Protein AF-A0A378JVL0-F1 (afdb_monomer)

Foldseek 3Di:
DAAPVNLCVVPVPLQVDQFAPDWDDDPHAIEREHEAEPDDRDPSNVVNCVSCVVHDPHYYYYHYDDDDDDD

Sequence (71 aa):
MKNIAIKFSEDPYKYRAGWPGLILIRDGDVQFVEIKTSDKLHLSQIYTISAMKSVVPYKFKVVRLKKFKNK

pLDDT: mean 93.84, std 8.15, range [51.41, 98.31]

Solvent-accessible surface area (backbone atoms only — not comparable to full-atom values): 4410 Å² total; per-residue (Å²): 131,66,51,61,69,58,62,36,65,77,43,47,82,63,52,73,38,34,68,53,83,37,78,49,76,56,98,90,47,52,36,35,34,30,80,32,62,92,64,76,86,50,70,49,28,55,52,29,47,64,64,41,56,82,43,45,101,51,50,77,46,79,44,73,57,70,88,82,77,85,129

Organism: NCBI:txid39962

Structure (mmCIF, N/CA/C/O backbone):
data_AF-A0A378JVL0-F1
#
_entry.id   AF-A0A378JVL0-F1
#
loop_
_atom_site.group_PDB
_atom_site.id
_atom_site.type_symbol
_atom_site.label_atom_id
_atom_site.label_alt_id
_atom_site.label_comp_id
_atom_site.label_asym_id
_atom_site.label_entity_id
_atom_site.label_seq_id
_atom_site.pdbx_PDB_ins_code
_atom_site.Cartn_x
_atom_site.Cartn_y
_atom_site.Cartn_z
_atom_site.occupancy
_atom_site.B_iso_or_equiv
_atom_site.auth_seq_id
_atom_site.auth_comp_id
_atom_site.auth_asym_id
_atom_site.auth_atom_id
_atom_site.pdbx_PDB_model_num
ATOM 1 N N . MET A 1 1 ? 1.066 -2.674 -20.997 1.00 51.41 1 MET A N 1
ATOM 2 C CA . MET A 1 1 ? 0.751 -2.626 -19.549 1.00 51.41 1 MET A CA 1
ATOM 3 C C . MET A 1 1 ? 2.057 -2.709 -18.777 1.00 51.41 1 MET A C 1
ATOM 5 O O . MET A 1 1 ? 2.859 -3.574 -19.106 1.00 51.41 1 MET A O 1
ATOM 9 N N . LYS A 1 2 ? 2.322 -1.812 -17.816 1.00 64.38 2 LYS A N 1
ATOM 10 C CA . LYS A 1 2 ? 3.502 -1.968 -16.950 1.00 64.38 2 LYS A CA 1
ATOM 11 C C . LYS A 1 2 ? 3.263 -3.166 -16.026 1.00 64.38 2 LYS A C 1
ATOM 13 O O . LYS A 1 2 ? 2.221 -3.239 -15.390 1.00 64.38 2 LYS A O 1
ATOM 18 N N . ASN A 1 3 ? 4.200 -4.108 -15.989 1.00 89.06 3 ASN A N 1
ATOM 19 C CA . ASN A 1 3 ? 4.170 -5.237 -15.060 1.00 89.06 3 ASN A CA 1
ATOM 20 C C . ASN A 1 3 ? 4.545 -4.735 -13.650 1.00 89.06 3 ASN A C 1
ATOM 22 O O . ASN A 1 3 ? 5.462 -3.919 -13.519 1.00 89.06 3 ASN A O 1
ATOM 26 N N . ILE A 1 4 ? 3.869 -5.225 -12.604 1.00 93.69 4 ILE A N 1
ATOM 27 C CA . ILE A 1 4 ? 4.199 -4.922 -11.202 1.00 93.69 4 ILE A CA 1
ATOM 28 C C . ILE A 1 4 ? 5.677 -5.171 -10.890 1.00 93.69 4 ILE A C 1
ATOM 30 O O . ILE A 1 4 ? 6.289 -4.342 -10.226 1.00 93.69 4 ILE A O 1
ATOM 34 N N . ALA A 1 5 ? 6.275 -6.236 -11.430 1.00 95.06 5 ALA A N 1
ATOM 35 C CA . ALA A 1 5 ? 7.688 -6.548 -11.218 1.00 95.06 5 ALA A CA 1
ATOM 36 C C . ALA 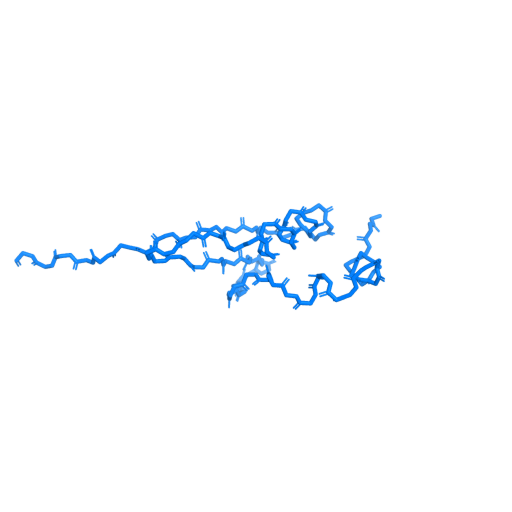A 1 5 ? 8.610 -5.439 -11.754 1.00 95.06 5 ALA A C 1
ATOM 38 O O . ALA A 1 5 ? 9.549 -5.032 -11.075 1.00 95.06 5 ALA A O 1
ATOM 39 N N . ILE A 1 6 ? 8.290 -4.886 -12.931 1.00 95.94 6 ILE A N 1
ATOM 40 C CA . ILE A 1 6 ? 9.044 -3.777 -13.532 1.00 95.94 6 ILE A CA 1
ATOM 41 C C . ILE A 1 6 ? 8.896 -2.530 -12.663 1.00 95.94 6 ILE A C 1
ATOM 43 O O . ILE A 1 6 ? 9.900 -1.943 -12.271 1.00 95.94 6 ILE A O 1
ATOM 47 N N . LYS A 1 7 ? 7.661 -2.157 -12.289 1.00 95.00 7 LYS A N 1
ATOM 48 C CA . LYS A 1 7 ? 7.439 -0.985 -11.428 1.00 95.00 7 LYS A CA 1
ATOM 49 C C . LYS A 1 7 ? 8.155 -1.126 -10.086 1.00 95.00 7 LYS A C 1
ATOM 51 O O . LYS A 1 7 ? 8.741 -0.163 -9.607 1.00 95.00 7 LYS A O 1
ATOM 56 N N . PHE A 1 8 ? 8.111 -2.315 -9.494 1.00 95.94 8 PHE A N 1
ATOM 57 C CA . PHE A 1 8 ? 8.784 -2.611 -8.237 1.00 95.94 8 PHE A CA 1
ATOM 58 C C . PHE A 1 8 ? 10.307 -2.487 -8.373 1.00 95.94 8 PHE A C 1
ATOM 60 O O . PHE A 1 8 ? 10.939 -1.890 -7.508 1.00 95.94 8 PHE A O 1
ATOM 67 N N . SER A 1 9 ? 10.887 -2.973 -9.476 1.00 96.38 9 SER A N 1
ATOM 68 C CA . SER A 1 9 ? 12.329 -2.866 -9.737 1.00 96.38 9 SER A CA 1
ATOM 69 C C . SER A 1 9 ? 12.834 -1.439 -9.979 1.00 96.38 9 SER A C 1
ATOM 71 O O . SER A 1 9 ? 14.025 -1.207 -9.805 1.00 96.38 9 SER A O 1
ATOM 73 N N . GLU A 1 10 ? 11.962 -0.478 -10.324 1.00 96.12 10 GLU A N 1
ATOM 74 C CA . GLU A 1 10 ? 12.356 0.937 -10.470 1.00 96.12 10 GLU A CA 1
ATOM 75 C C . GLU A 1 10 ? 12.861 1.526 -9.134 1.00 96.12 10 GLU A C 1
ATOM 77 O O . GLU A 1 10 ? 13.733 2.389 -9.143 1.00 96.12 10 GLU A O 1
ATOM 82 N N . ASP A 1 11 ? 12.316 1.080 -7.993 1.00 96.38 11 ASP A N 1
ATOM 83 C CA . ASP A 1 11 ? 12.759 1.482 -6.647 1.00 96.38 11 ASP A CA 1
ATOM 84 C C . ASP A 1 11 ? 12.318 0.438 -5.591 1.00 96.38 11 ASP A C 1
ATOM 86 O O . ASP A 1 11 ? 11.327 0.626 -4.869 1.00 96.38 11 ASP A O 1
ATOM 90 N N . PRO A 1 12 ? 13.016 -0.708 -5.496 1.00 95.75 12 PRO A N 1
ATOM 91 C CA . PRO A 1 12 ? 12.573 -1.830 -4.671 1.00 95.75 12 PRO A CA 1
ATOM 92 C C . PRO A 1 12 ? 12.589 -1.496 -3.177 1.00 95.75 12 PRO A C 1
ATOM 94 O O . PRO A 1 12 ? 11.761 -2.001 -2.420 1.00 95.75 12 PRO A O 1
ATOM 97 N N . TYR A 1 13 ? 13.486 -0.616 -2.726 1.00 95.25 13 TYR A N 1
ATOM 98 C CA . TYR A 1 13 ? 13.568 -0.232 -1.316 1.00 95.25 13 TYR A CA 1
ATOM 99 C C . TYR A 1 13 ? 12.422 0.679 -0.890 1.00 95.25 13 TYR A C 1
ATOM 101 O O . TYR A 1 13 ? 11.944 0.560 0.240 1.00 95.25 13 TYR A O 1
ATOM 109 N N . LYS A 1 14 ? 11.936 1.537 -1.789 1.00 95.69 14 LYS A N 1
ATOM 110 C CA . LYS A 1 14 ? 10.730 2.329 -1.551 1.00 95.69 14 LYS A CA 1
ATOM 111 C C . LYS A 1 14 ? 9.475 1.468 -1.589 1.00 95.69 14 LYS A C 1
ATOM 113 O O . LYS A 1 14 ? 8.636 1.581 -0.697 1.00 95.69 14 LYS A O 1
ATOM 118 N N . TYR A 1 15 ? 9.355 0.594 -2.588 1.00 96.19 15 TYR A N 1
ATOM 119 C CA . TYR A 1 15 ? 8.133 -0.178 -2.817 1.00 96.19 15 TYR A CA 1
ATOM 120 C C . TYR A 1 15 ? 8.031 -1.474 -2.008 1.00 96.19 15 TYR A C 1
ATOM 122 O O . TYR A 1 15 ? 6.954 -2.065 -1.970 1.00 96.19 15 TYR A O 1
ATOM 130 N N . ARG A 1 16 ? 9.088 -1.925 -1.316 1.00 95.88 16 ARG A N 1
AT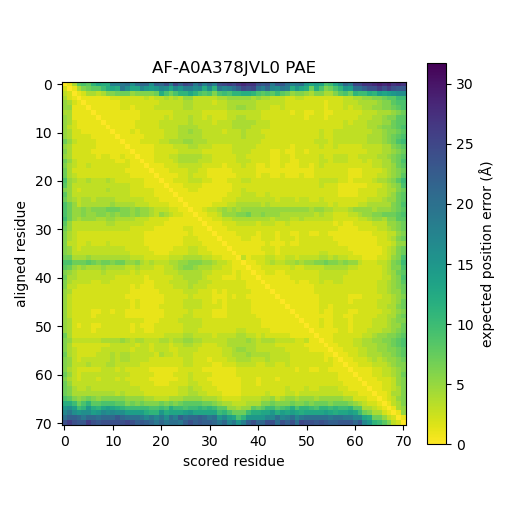OM 131 C CA . ARG A 1 16 ? 8.990 -3.078 -0.395 1.00 95.88 16 ARG A CA 1
ATOM 132 C C . ARG A 1 16 ? 8.100 -2.808 0.820 1.00 95.88 16 ARG A C 1
ATOM 134 O O . ARG A 1 16 ? 7.644 -3.750 1.457 1.00 95.88 16 ARG A O 1
ATOM 141 N N . ALA A 1 17 ? 7.891 -1.541 1.178 1.00 96.62 17 ALA A N 1
ATOM 142 C CA . ALA A 1 17 ? 7.108 -1.130 2.338 1.00 96.62 17 ALA A CA 1
ATOM 143 C C . ALA A 1 17 ? 5.815 -0.426 1.910 1.00 96.62 17 ALA A C 1
ATOM 145 O O . ALA A 1 17 ? 5.715 0.114 0.813 1.00 96.62 17 ALA A O 1
ATOM 146 N N . GLY A 1 18 ? 4.824 -0.383 2.801 1.00 96.25 18 GLY A N 1
ATOM 147 C CA . GLY A 1 18 ? 3.595 0.381 2.568 1.00 96.25 18 GLY A CA 1
ATOM 148 C C . GLY A 1 18 ? 2.541 -0.317 1.703 1.00 96.25 18 GLY A C 1
ATOM 149 O O . GLY A 1 18 ? 1.579 0.327 1.289 1.00 96.25 18 GLY A O 1
ATOM 150 N N . TRP A 1 19 ? 2.686 -1.617 1.445 1.00 97.38 19 TRP A N 1
ATOM 151 C CA . TRP A 1 19 ? 1.582 -2.422 0.926 1.00 97.38 19 TRP A CA 1
ATOM 152 C C . TRP A 1 19 ? 0.439 -2.480 1.950 1.00 97.38 19 TRP A C 1
ATOM 154 O O . TRP A 1 19 ? 0.718 -2.4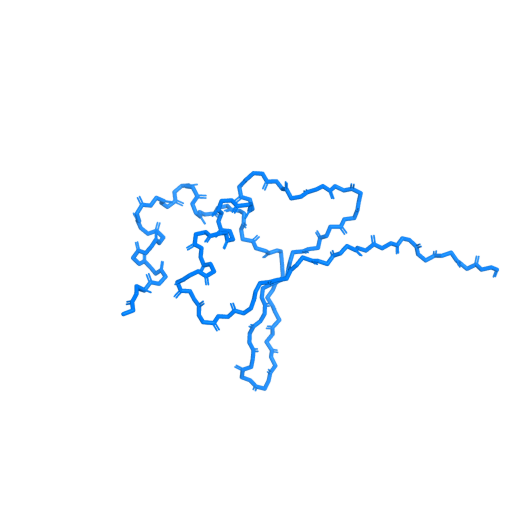89 3.152 1.00 97.38 19 TRP A O 1
ATOM 164 N N . PRO A 1 20 ? -0.829 -2.507 1.503 1.00 97.88 20 PRO A N 1
ATOM 165 C CA . PRO A 1 20 ? -1.962 -2.665 2.406 1.00 97.88 20 PRO A CA 1
ATOM 166 C C . PRO A 1 20 ? -1.856 -3.935 3.248 1.00 97.88 20 PRO A C 1
ATOM 168 O O . PRO A 1 20 ? -1.449 -4.980 2.742 1.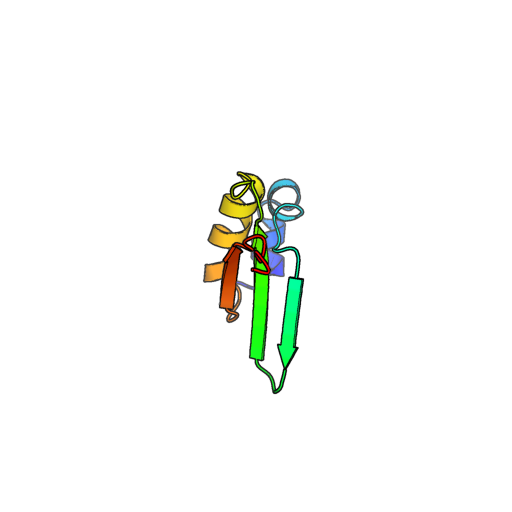00 97.88 20 PRO A O 1
ATOM 171 N N . GLY A 1 21 ? -2.238 -3.839 4.521 1.00 96.88 21 GLY A N 1
ATOM 172 C CA . GLY A 1 21 ? -2.092 -4.939 5.476 1.00 96.88 21 GLY A CA 1
ATOM 173 C C . GLY A 1 21 ? -2.890 -6.205 5.143 1.00 96.88 21 GLY A C 1
ATOM 174 O O . GLY A 1 21 ? -2.531 -7.277 5.622 1.00 96.88 21 GLY A O 1
ATOM 175 N N . LEU A 1 22 ? -3.951 -6.107 4.335 1.00 97.88 22 LEU A N 1
ATOM 176 C CA . LEU A 1 22 ? -4.772 -7.245 3.923 1.00 97.88 22 LEU A CA 1
ATOM 177 C C . LEU A 1 22 ? -4.896 -7.353 2.402 1.00 97.88 22 LEU A C 1
ATOM 179 O O . LEU A 1 22 ? -5.016 -6.350 1.695 1.00 97.88 22 LEU A O 1
ATOM 183 N N . ILE A 1 23 ? -4.983 -8.595 1.929 1.00 97.31 23 ILE A N 1
ATOM 184 C CA . ILE A 1 23 ? -5.392 -8.951 0.569 1.00 97.31 23 ILE A CA 1
ATOM 185 C C . ILE A 1 23 ? -6.608 -9.869 0.693 1.00 97.31 23 ILE A C 1
ATOM 187 O O . ILE A 1 23 ? -6.534 -10.921 1.323 1.00 97.31 23 ILE A O 1
ATOM 191 N N . LEU A 1 24 ? -7.734 -9.454 0.121 1.00 97.88 24 LEU A N 1
ATOM 192 C CA . LEU A 1 24 ? -8.970 -10.228 0.074 1.00 97.88 24 LEU A CA 1
ATOM 193 C C . LEU A 1 24 ? -9.134 -10.803 -1.329 1.00 97.88 24 LEU A C 1
ATOM 195 O O . LEU A 1 24 ? -9.000 -10.067 -2.306 1.00 97.88 24 LEU A O 1
ATOM 199 N N . ILE A 1 25 ? -9.435 -12.097 -1.418 1.00 97.50 25 ILE A N 1
ATOM 200 C CA . ILE A 1 25 ? -9.617 -12.811 -2.683 1.00 97.50 25 ILE A CA 1
ATOM 201 C C . ILE A 1 25 ? -10.924 -13.589 -2.603 1.00 97.50 25 ILE A C 1
ATOM 203 O O . ILE A 1 25 ? -11.120 -14.370 -1.671 1.00 97.50 25 ILE A O 1
ATOM 207 N N . ARG A 1 26 ? -11.822 -13.367 -3.563 1.00 96.88 26 ARG A N 1
ATOM 208 C CA . ARG A 1 26 ? -13.086 -14.101 -3.670 1.00 96.88 26 ARG A CA 1
ATOM 209 C C . ARG A 1 26 ? -13.619 -14.025 -5.094 1.00 96.88 26 ARG A C 1
ATOM 211 O O . ARG A 1 26 ? -13.674 -12.938 -5.654 1.00 96.88 26 ARG A O 1
ATOM 218 N N . ASP A 1 27 ? -14.038 -15.164 -5.646 1.00 96.31 27 ASP A N 1
ATOM 219 C CA . ASP A 1 27 ? -14.729 -15.255 -6.943 1.00 96.31 27 ASP A CA 1
ATOM 220 C C . ASP A 1 27 ? -14.003 -14.504 -8.084 1.00 96.31 27 ASP A C 1
ATOM 222 O O . ASP A 1 27 ? -14.621 -13.876 -8.938 1.00 96.31 27 ASP A O 1
ATOM 226 N N . GLY A 1 28 ? -12.664 -14.528 -8.078 1.00 93.06 28 GLY A N 1
ATOM 227 C CA . GLY A 1 28 ? -11.825 -13.831 -9.061 1.00 93.06 28 GLY A CA 1
ATOM 228 C C . GLY A 1 28 ? -11.616 -12.325 -8.824 1.00 93.06 28 GLY A C 1
ATOM 229 O O . GLY A 1 28 ? -10.816 -11.729 -9.542 1.00 93.06 28 GLY A O 1
ATOM 230 N N . ASP A 1 29 ? -12.257 -11.704 -7.823 1.00 94.81 29 ASP A N 1
ATOM 231 C CA . ASP A 1 29 ? -11.951 -10.328 -7.392 1.00 94.81 29 ASP A CA 1
ATOM 232 C C . ASP A 1 29 ? -10.815 -10.335 -6.360 1.00 94.81 29 ASP A C 1
ATOM 234 O O . ASP A 1 29 ? -10.759 -11.183 -5.462 1.00 94.81 29 ASP A O 1
ATOM 238 N N . VAL A 1 30 ? -9.923 -9.352 -6.476 1.00 96.19 30 VAL A N 1
ATOM 239 C CA . VAL A 1 30 ? -8.814 -9.125 -5.544 1.00 96.19 30 VAL A CA 1
ATOM 240 C C . VAL A 1 30 ? -8.893 -7.693 -5.035 1.00 96.19 30 VAL A C 1
ATOM 242 O O . VAL A 1 30 ? -8.977 -6.733 -5.808 1.00 96.19 30 VAL A O 1
ATOM 245 N N . GLN A 1 31 ? -8.838 -7.537 -3.713 1.00 97.62 31 GLN A N 1
ATOM 246 C CA . GLN A 1 31 ? -8.856 -6.235 -3.054 1.00 97.62 31 GLN A CA 1
ATOM 247 C C . GLN A 1 31 ? -7.722 -6.120 -2.047 1.00 97.62 31 GLN A C 1
ATOM 249 O O . GLN A 1 31 ? -7.582 -6.946 -1.150 1.00 97.62 31 GLN A O 1
ATOM 254 N N . PHE A 1 32 ? -6.956 -5.043 -2.151 1.00 98.06 32 PHE A N 1
ATOM 255 C CA . PHE A 1 32 ? -5.959 -4.664 -1.163 1.00 98.06 32 PHE A CA 1
ATOM 256 C C . PHE A 1 32 ? -6.599 -3.704 -0.164 1.00 98.06 32 PHE A C 1
ATOM 258 O O . PHE A 1 32 ? -7.124 -2.654 -0.549 1.00 98.06 32 PHE A O 1
ATOM 265 N N . VAL A 1 33 ? -6.573 -4.052 1.119 1.00 98.19 33 VAL A N 1
ATOM 266 C CA . VAL A 1 33 ? -7.256 -3.297 2.170 1.00 98.19 33 VAL A CA 1
ATOM 267 C C . VAL A 1 33 ? -6.270 -2.884 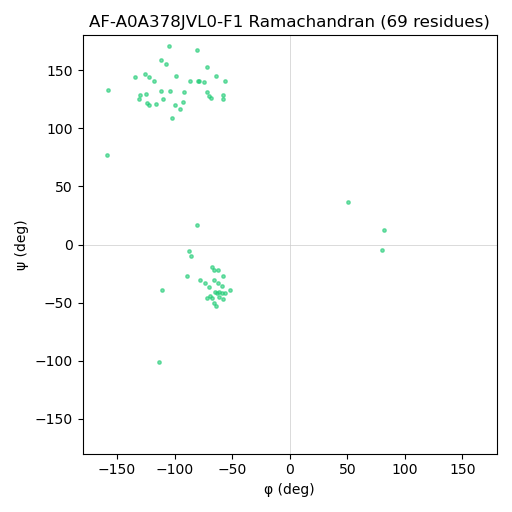3.248 1.00 98.19 33 VAL A C 1
ATOM 269 O O . VAL A 1 33 ? -5.624 -3.714 3.879 1.00 98.19 33 VAL A O 1
ATOM 272 N N . GLU A 1 34 ? -6.175 -1.579 3.473 1.00 98.31 34 GLU A N 1
ATOM 273 C CA . GLU A 1 34 ? -5.414 -1.007 4.574 1.00 98.31 34 GLU A CA 1
ATOM 274 C C . GLU A 1 34 ? -6.371 -0.654 5.711 1.00 98.31 34 GLU A C 1
ATOM 276 O O . GLU A 1 34 ? -7.301 0.141 5.535 1.00 98.31 34 GLU A O 1
ATOM 281 N N . ILE A 1 35 ? -6.154 -1.251 6.880 1.00 97.69 35 ILE A N 1
ATOM 282 C CA . ILE A 1 35 ? -6.965 -0.993 8.069 1.00 97.69 35 ILE A CA 1
ATOM 283 C C . ILE A 1 35 ? -6.331 0.134 8.873 1.00 97.69 35 ILE A C 1
ATOM 285 O O . ILE A 1 35 ? -5.149 0.093 9.197 1.00 97.69 35 ILE A O 1
ATOM 289 N N . LYS A 1 36 ? -7.149 1.113 9.258 1.00 97.31 36 LYS A N 1
ATOM 290 C CA . LYS A 1 36 ? -6.764 2.181 10.179 1.00 97.31 36 LYS A CA 1
ATOM 291 C C . LYS A 1 36 ? -7.666 2.213 11.388 1.00 97.31 36 LYS A C 1
ATOM 293 O O . LYS A 1 36 ? -8.869 1.977 11.290 1.00 97.31 36 LYS A O 1
ATOM 298 N N . THR A 1 37 ? -7.087 2.536 12.534 1.00 95.56 37 THR A N 1
ATOM 299 C CA . THR A 1 37 ? -7.843 2.695 13.776 1.00 95.56 37 THR A CA 1
ATOM 300 C C . THR A 1 37 ? -7.781 4.162 14.201 1.00 95.56 37 THR A C 1
ATOM 302 O O . THR A 1 37 ? -8.472 5.014 13.626 1.00 95.56 37 THR A O 1
ATOM 305 N N . SER A 1 38 ? -6.923 4.488 15.162 1.00 94.25 38 SER A N 1
ATOM 306 C CA . SER A 1 38 ? -6.609 5.851 15.585 1.00 94.25 38 SER A CA 1
ATOM 307 C C . SER A 1 38 ? -5.647 6.556 14.626 1.00 94.25 38 SER A C 1
ATOM 309 O O . SER A 1 38 ? -5.752 7.771 14.461 1.00 94.25 38 SER A O 1
ATOM 311 N N . ASP A 1 39 ? -4.766 5.810 13.961 1.00 95.81 39 ASP A N 1
ATOM 312 C CA . ASP A 1 39 ? -3.702 6.319 13.101 1.00 95.81 39 ASP A CA 1
ATOM 313 C C . ASP A 1 39 ? -4.173 6.710 11.685 1.00 95.81 39 ASP A C 1
ATOM 315 O O . ASP A 1 39 ? -5.298 6.430 11.257 1.00 95.81 39 ASP A O 1
ATOM 319 N N . LYS A 1 40 ? -3.297 7.416 10.960 1.00 96.56 40 LYS A N 1
ATOM 320 C CA . LYS A 1 40 ? -3.475 7.818 9.555 1.00 96.56 40 LYS A CA 1
ATOM 321 C C . LYS A 1 40 ? -2.595 6.953 8.647 1.00 96.56 40 LYS A C 1
ATOM 323 O O . LYS A 1 40 ? -1.749 6.200 9.118 1.00 96.56 40 LYS A O 1
ATOM 328 N N . LEU A 1 41 ? -2.776 7.070 7.331 1.00 97.44 41 LEU A N 1
ATOM 329 C CA . LEU A 1 41 ? -1.850 6.463 6.371 1.00 97.44 41 LEU A CA 1
ATOM 330 C C . LEU A 1 41 ? -0.430 6.984 6.587 1.00 97.44 41 LEU A C 1
ATOM 332 O O . LEU A 1 41 ? -0.200 8.193 6.612 1.00 97.44 41 LEU A O 1
ATOM 336 N N . HIS A 1 42 ? 0.510 6.054 6.710 1.00 97.44 42 HIS A N 1
ATOM 337 C CA . HIS A 1 42 ? 1.928 6.367 6.741 1.00 97.44 42 HIS A CA 1
ATOM 338 C C . HIS A 1 42 ? 2.403 6.788 5.341 1.00 97.44 42 HIS A C 1
ATOM 340 O O . HIS A 1 42 ? 1.850 6.346 4.332 1.00 97.44 42 HIS A O 1
ATOM 346 N N . LEU A 1 43 ? 3.457 7.604 5.252 1.00 97.31 43 LEU A N 1
ATOM 347 C CA . LEU A 1 43 ? 3.967 8.103 3.967 1.00 97.31 43 LEU A CA 1
ATOM 348 C C . LEU A 1 43 ? 4.334 6.973 2.996 1.00 97.31 43 LEU A C 1
ATOM 350 O O . LEU A 1 43 ? 3.979 7.038 1.823 1.00 97.31 43 LEU A O 1
ATOM 354 N N . SER A 1 44 ? 4.968 5.904 3.487 1.00 97.62 44 SER A N 1
ATOM 355 C CA . SER A 1 44 ? 5.273 4.725 2.660 1.00 97.62 44 SER A CA 1
ATOM 356 C C . SER A 1 44 ? 4.018 4.090 2.056 1.00 97.62 44 SER A C 1
ATOM 358 O O . SER A 1 44 ? 4.051 3.660 0.909 1.00 97.62 44 SER A O 1
ATOM 360 N N . GLN A 1 45 ? 2.894 4.086 2.781 1.00 97.94 45 GLN A N 1
ATOM 361 C CA . GLN A 1 45 ? 1.620 3.570 2.278 1.00 97.94 45 GLN A CA 1
ATOM 362 C C . GLN A 1 45 ? 1.060 4.469 1.184 1.00 97.94 45 GLN A C 1
ATOM 364 O O . GLN A 1 45 ? 0.653 3.979 0.137 1.00 97.94 45 GLN A O 1
ATOM 369 N N . ILE A 1 46 ? 1.097 5.788 1.389 1.00 97.06 46 ILE A N 1
ATOM 370 C CA . ILE A 1 46 ? 0.672 6.758 0.374 1.00 97.06 46 ILE A CA 1
ATOM 371 C C . ILE A 1 46 ? 1.493 6.573 -0.906 1.00 97.06 46 ILE A C 1
ATOM 373 O O . ILE A 1 46 ? 0.912 6.481 -1.987 1.00 97.06 46 ILE A O 1
ATOM 377 N N . TYR A 1 47 ? 2.819 6.461 -0.797 1.00 96.50 47 TYR A N 1
ATOM 378 C CA . TYR A 1 47 ? 3.695 6.278 -1.953 1.00 96.50 47 TYR A CA 1
ATOM 379 C C . TYR A 1 47 ? 3.447 4.957 -2.680 1.00 96.50 47 TYR A C 1
ATOM 381 O O . TYR A 1 47 ? 3.217 4.969 -3.890 1.00 96.50 47 TYR A O 1
ATOM 389 N N . THR A 1 48 ? 3.462 3.833 -1.965 1.00 97.12 48 THR A N 1
ATOM 390 C CA . THR A 1 48 ? 3.323 2.507 -2.578 1.00 97.12 48 THR A CA 1
ATOM 391 C C . THR A 1 48 ? 1.929 2.303 -3.158 1.00 97.12 48 THR A C 1
ATOM 393 O O . THR A 1 48 ? 1.812 1.919 -4.319 1.00 97.12 48 THR A O 1
ATOM 396 N N . ILE A 1 49 ? 0.863 2.647 -2.427 1.00 96.62 49 ILE A N 1
ATOM 397 C CA . ILE A 1 49 ? -0.513 2.517 -2.931 1.00 96.62 49 ILE A CA 1
ATOM 398 C C . ILE A 1 49 ? -0.714 3.390 -4.174 1.00 96.62 49 ILE A C 1
ATOM 400 O O . ILE A 1 49 ? -1.257 2.914 -5.169 1.00 96.62 49 ILE A O 1
ATOM 404 N N . SER A 1 50 ? -0.246 4.642 -4.159 1.00 95.19 50 SER A N 1
ATOM 405 C CA . SER A 1 50 ? -0.407 5.543 -5.310 1.00 95.19 50 SER A CA 1
ATOM 406 C C . SER A 1 50 ? 0.359 5.050 -6.538 1.00 95.19 50 SER A C 1
ATOM 408 O O . SER A 1 50 ? -0.164 5.101 -7.649 1.00 95.19 50 SER A O 1
ATOM 410 N N . ALA A 1 51 ? 1.579 4.537 -6.345 1.00 95.50 51 ALA A N 1
ATOM 411 C CA . ALA A 1 51 ? 2.403 4.019 -7.432 1.00 95.50 51 ALA A CA 1
ATOM 412 C C . ALA A 1 51 ? 1.857 2.712 -8.022 1.00 95.50 51 ALA A C 1
ATOM 414 O O . ALA A 1 51 ? 1.962 2.504 -9.227 1.00 95.50 51 ALA A O 1
ATOM 415 N N . MET A 1 52 ? 1.287 1.838 -7.188 1.00 95.56 52 MET A N 1
ATOM 416 C CA . MET A 1 52 ? 0.863 0.498 -7.602 1.00 95.56 52 MET A CA 1
ATOM 417 C C . MET A 1 52 ? -0.574 0.458 -8.119 1.00 95.56 52 MET A C 1
ATOM 419 O O . MET A 1 52 ? -0.875 -0.356 -8.990 1.00 95.56 52 MET A O 1
ATOM 423 N N . LYS A 1 53 ? -1.449 1.368 -7.671 1.00 93.75 53 LYS A N 1
ATOM 424 C CA . LYS A 1 53 ? -2.847 1.455 -8.131 1.00 93.75 53 LYS A CA 1
ATOM 425 C C . LYS A 1 53 ? -2.981 1.666 -9.647 1.00 93.75 53 LYS A C 1
ATOM 427 O O . LYS A 1 53 ? -3.990 1.277 -10.219 1.00 93.75 53 LYS A O 1
ATOM 432 N N . SER A 1 54 ? -1.989 2.274 -10.300 1.00 89.88 54 SER A N 1
ATOM 433 C CA . SER A 1 54 ? -1.960 2.455 -11.762 1.00 89.88 54 SER A CA 1
ATOM 434 C C . SER A 1 54 ? -1.333 1.281 -12.524 1.00 89.88 54 SER A C 1
ATOM 436 O O . SER A 1 54 ? -1.326 1.283 -13.754 1.00 89.88 54 SER A O 1
ATOM 438 N N . VAL A 1 55 ? -0.786 0.294 -11.810 1.00 94.50 55 VAL A N 1
ATOM 439 C CA . VAL A 1 55 ? -0.005 -0.814 -12.375 1.00 94.50 55 VAL A CA 1
ATOM 440 C C . VAL A 1 55 ? -0.743 -2.141 -12.258 1.00 94.50 55 VAL A C 1
ATOM 442 O O . VAL A 1 55 ? -0.706 -2.936 -13.193 1.00 94.50 55 VAL A O 1
ATOM 445 N N . VAL A 1 56 ? -1.433 -2.382 -11.141 1.00 93.25 56 VAL A N 1
ATOM 446 C CA . VAL A 1 56 ? -2.243 -3.592 -10.958 1.00 93.25 56 VAL A CA 1
ATOM 447 C C . VAL A 1 56 ? -3.724 -3.315 -11.232 1.00 93.25 56 VAL A C 1
ATOM 449 O O . VAL A 1 56 ? -4.212 -2.242 -10.880 1.00 93.25 56 VAL A O 1
ATOM 452 N N . PRO A 1 57 ? -4.478 -4.275 -11.797 1.00 93.25 57 PRO A N 1
ATOM 453 C CA . PRO A 1 57 ? -5.892 -4.090 -12.139 1.00 93.25 57 PRO A CA 1
ATOM 454 C C . PRO A 1 57 ? -6.839 -4.247 -10.932 1.00 93.25 57 PRO A C 1
ATOM 456 O O . PRO A 1 57 ? -8.037 -4.456 -11.100 1.00 93.25 57 PRO A O 1
ATOM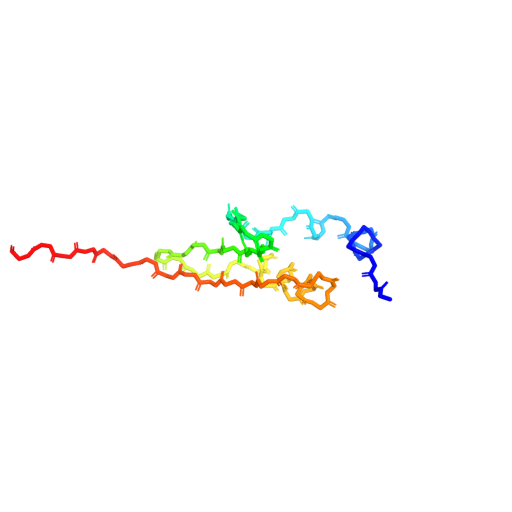 459 N N . TYR A 1 58 ? -6.313 -4.183 -9.709 1.00 94.75 58 TYR A N 1
ATOM 460 C CA . TYR A 1 58 ? -7.023 -4.539 -8.482 1.00 94.75 58 TYR A CA 1
ATOM 461 C C . TYR A 1 58 ? -7.384 -3.314 -7.645 1.00 94.75 58 TYR A C 1
ATOM 463 O O . TYR A 1 58 ? -6.738 -2.264 -7.706 1.00 94.75 58 TYR A O 1
ATOM 471 N N . LYS A 1 59 ? -8.424 -3.448 -6.820 1.00 95.19 59 LYS A N 1
ATOM 472 C CA . LYS A 1 59 ? -8.924 -2.341 -5.997 1.00 95.19 59 LYS A CA 1
ATOM 473 C C . LYS A 1 59 ? -8.058 -2.156 -4.754 1.00 95.19 59 LYS A C 1
ATOM 475 O O . LYS A 1 59 ? -7.692 -3.120 -4.092 1.00 95.19 59 LYS A O 1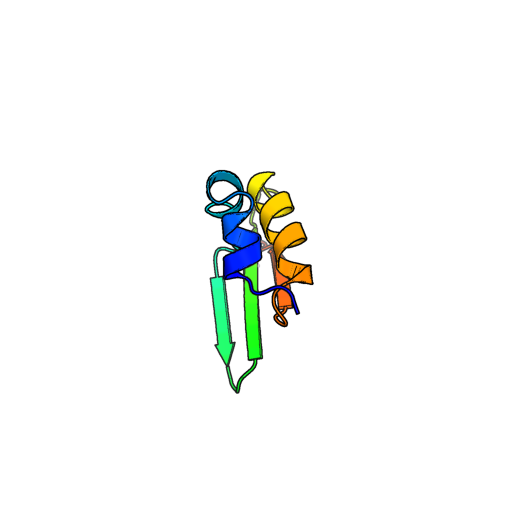
ATOM 480 N N . PHE A 1 60 ? -7.824 -0.898 -4.393 1.00 97.44 60 PHE A N 1
ATOM 481 C CA . PHE A 1 60 ? -7.221 -0.501 -3.122 1.00 97.44 60 PHE A CA 1
ATOM 482 C C . PHE A 1 60 ? -8.263 0.225 -2.278 1.00 97.44 60 PHE A C 1
ATOM 484 O O . PHE A 1 60 ? -8.929 1.140 -2.772 1.00 97.44 60 PHE A O 1
ATOM 491 N N . LYS A 1 61 ? -8.394 -0.153 -1.006 1.00 96.94 61 LYS A N 1
ATOM 492 C CA . LYS A 1 61 ? -9.339 0.456 -0.067 1.00 96.94 61 LYS A CA 1
ATOM 493 C C . LYS A 1 61 ? -8.668 0.747 1.267 1.0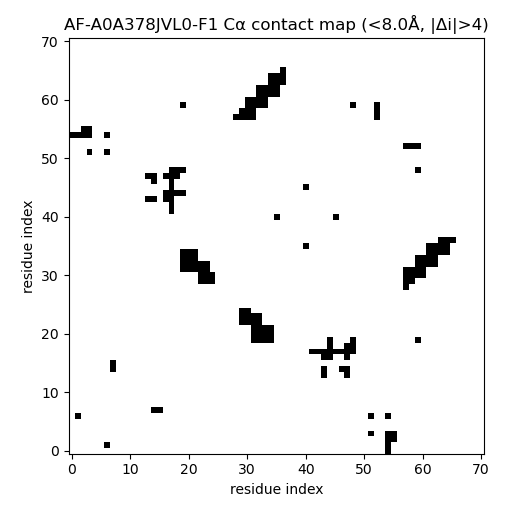0 96.94 61 LYS A C 1
ATOM 495 O O . LYS A 1 61 ? -7.855 -0.032 1.747 1.00 96.94 61 LYS A O 1
ATOM 500 N N . VAL A 1 62 ? -9.058 1.855 1.885 1.00 97.44 62 VAL A N 1
ATOM 501 C CA . VAL A 1 62 ? -8.700 2.171 3.269 1.00 97.44 62 VAL A CA 1
ATOM 502 C C . VAL A 1 62 ? -9.964 2.060 4.102 1.00 97.44 62 VAL A C 1
ATOM 504 O O . VAL A 1 62 ? -10.978 2.680 3.776 1.00 97.44 62 VAL A O 1
ATOM 507 N N . VAL A 1 63 ? -9.924 1.249 5.152 1.00 97.75 63 VAL A N 1
ATOM 508 C CA . VAL A 1 63 ? -11.059 1.024 6.048 1.00 97.75 63 VAL A CA 1
ATOM 509 C C . VAL A 1 63 ? -10.687 1.523 7.430 1.00 97.75 63 VAL A C 1
ATOM 511 O O . VAL A 1 63 ? -9.728 1.047 8.032 1.00 97.75 63 VAL A O 1
ATOM 514 N N . ARG A 1 64 ? -11.462 2.478 7.948 1.00 97.06 64 ARG A N 1
ATOM 515 C CA . ARG A 1 64 ? -11.280 2.969 9.312 1.00 97.06 64 ARG A CA 1
ATOM 516 C C . ARG A 1 64 ? -12.220 2.251 10.267 1.00 97.06 64 ARG A C 1
ATOM 518 O O . ARG A 1 64 ? -13.436 2.407 10.165 1.00 97.06 64 ARG A O 1
ATOM 525 N N . LEU A 1 65 ? -11.659 1.509 11.213 1.00 96.25 65 LEU A N 1
ATOM 526 C CA . LEU A 1 65 ? -12.423 0.882 12.282 1.00 96.25 65 LEU A CA 1
ATOM 527 C C . LEU A 1 65 ? -12.756 1.913 13.360 1.00 96.25 65 LEU A C 1
ATOM 529 O O . LEU A 1 65 ? -11.939 2.763 13.719 1.00 96.25 65 LEU A O 1
ATOM 533 N N . LYS A 1 66 ? -13.971 1.819 13.895 1.00 93.94 66 LYS A N 1
ATOM 534 C CA . LYS A 1 66 ? -14.427 2.593 15.050 1.00 93.94 66 LYS A CA 1
ATOM 535 C C . LYS A 1 66 ? -14.759 1.620 16.171 1.00 93.94 66 LYS A C 1
ATOM 537 O O . LYS A 1 66 ? -15.330 0.564 15.909 1.00 93.94 66 LYS A O 1
ATOM 542 N N . LYS A 1 67 ? -14.422 1.978 17.414 1.00 90.31 67 LYS A N 1
ATOM 543 C CA . LYS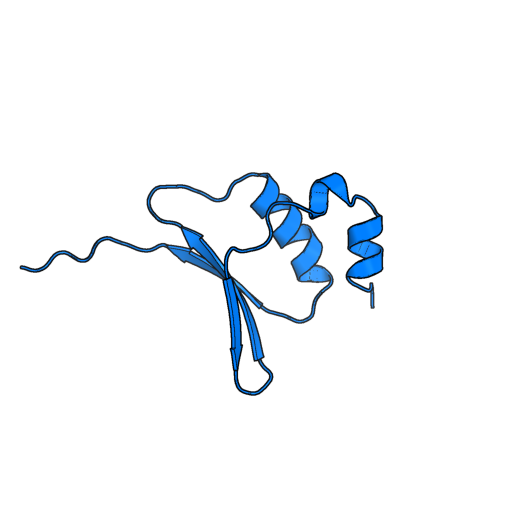 A 1 67 ? -14.878 1.212 18.579 1.00 90.31 67 LYS A CA 1
ATOM 544 C C . LYS A 1 67 ? -16.402 1.173 18.572 1.00 90.31 67 LYS A C 1
ATOM 546 O O . LYS A 1 67 ? -17.048 2.221 18.528 1.00 90.31 67 LYS A O 1
ATOM 551 N N . PHE A 1 68 ? -16.948 -0.031 18.627 1.00 89.19 68 PHE A N 1
ATOM 552 C CA . PHE A 1 68 ? -18.363 -0.227 18.875 1.00 89.19 68 PHE A CA 1
ATOM 553 C C . PHE A 1 68 ? -18.647 0.111 20.343 1.00 89.19 68 PHE A C 1
ATOM 555 O O . PHE A 1 68 ? -17.902 -0.312 21.227 1.00 89.19 68 PHE A O 1
ATOM 562 N N . LYS A 1 69 ? -19.673 0.926 20.605 1.00 84.75 69 LYS A N 1
ATOM 563 C CA . LYS A 1 69 ? -20.161 1.184 21.964 1.00 84.75 69 LYS A CA 1
ATOM 564 C C . LYS A 1 69 ? -21.424 0.350 22.153 1.00 84.75 69 LYS A C 1
ATOM 566 O O . LYS A 1 69 ? -22.439 0.678 21.545 1.00 84.75 69 LYS A O 1
ATOM 571 N N . ASN A 1 70 ? -21.355 -0.697 22.973 1.00 72.25 70 ASN A N 1
ATOM 572 C CA . ASN A 1 70 ? -22.567 -1.326 23.494 1.00 72.25 70 ASN A CA 1
ATOM 573 C C . ASN A 1 70 ? -23.217 -0.329 24.459 1.00 72.25 70 ASN A C 1
ATOM 575 O O . ASN A 1 70 ? -22.524 0.212 25.324 1.00 72.25 70 ASN A O 1
ATOM 579 N N . LYS A 1 71 ? -24.499 -0.028 24.236 1.00 63.09 71 LYS A N 1
ATOM 580 C CA . LYS A 1 71 ? -25.343 0.623 25.241 1.00 63.09 71 LYS A CA 1
ATOM 581 C C . LYS A 1 71 ? -25.706 -0.384 26.319 1.00 63.09 71 LYS A C 1
ATOM 583 O O . LYS A 1 71 ? -25.882 -1.565 25.946 1.00 63.09 71 LYS A O 1
#

Nearest PDB structures (foldseek):
  4rib-assembly1_A  TM=7.932E-01  e=1.079E-02  Homo sapiens
  4ric-assembly1_A  TM=7.930E-01  e=1.864E-02  Homo sapiens
  4ria-assembly2_B  TM=7.089E-01  e=7.167E-03  Homo sapiens
  4rib-assembly2_B  TM=7.754E-01  e=1.864E-02  Homo sapiens
  4ry3-assembly1_A  TM=6.323E-01  e=3.445E-02  Homo sapiens

Mean predicted aligned error: 3.81 Å

Radius of gyration: 14.26 Å; Cα contacts (8 Å, |Δi|>4): 92; chains: 1; bounding box: 39×23×45 Å

Secondary structure (DSSP, 8-state):
---HHHHHHHSHHHHTS---SEEEEETTEEEEEEEESSS---HHHHHHHHHHTTTSSSEEEEEE-------